Protein AF-A0A2I8A693-F1 (afdb_monomer_lite)

pLDDT: mean 77.49, std 15.32, range [28.81, 93.38]

Foldseek 3Di:
DPVVVVVVVVVVVVVVVLVVVLVVQLVCCVVVNAAEFEDDADALAFGDDPNHTDDAQGWHDYPFGKIFGWHFDDSPVPPGTGTGTHDINCPGDDDPPPPPDHRDDDPDD

Structure (mmCIF, N/CA/C/O backbone):
data_AF-A0A2I8A693-F1
#
_entry.id   AF-A0A2I8A693-F1
#
loop_
_atom_site.group_PDB
_atom_site.id
_atom_site.type_symbol
_atom_site.label_atom_id
_atom_site.label_alt_id
_atom_site.label_comp_id
_atom_site.label_asym_id
_atom_site.label_entity_id
_atom_site.label_seq_id
_atom_site.pdbx_PDB_ins_code
_atom_site.Cartn_x
_atom_site.Cartn_y
_atom_site.Cartn_z
_atom_site.occupancy
_atom_site.B_iso_or_equiv
_atom_site.auth_seq_id
_atom_site.auth_comp_id
_atom_site.auth_asym_id
_atom_site.auth_atom_id
_atom_site.pdbx_PDB_model_num
ATOM 1 N N . MET A 1 1 ? 17.080 35.676 -12.537 1.00 49.84 1 MET A N 1
ATOM 2 C CA . MET A 1 1 ? 17.067 34.201 -12.691 1.00 49.84 1 MET A CA 1
ATOM 3 C C . MET A 1 1 ? 17.183 33.495 -11.327 1.00 49.84 1 MET A C 1
ATOM 5 O O . MET A 1 1 ? 18.085 32.697 -11.132 1.00 49.84 1 MET A O 1
ATOM 9 N N . ILE A 1 2 ? 16.302 33.794 -10.358 1.00 53.16 2 ILE A N 1
ATOM 10 C CA . ILE A 1 2 ? 16.365 33.213 -8.991 1.00 53.16 2 ILE A CA 1
ATOM 11 C C . ILE A 1 2 ? 15.210 32.222 -8.749 1.00 53.16 2 ILE A C 1
ATOM 13 O O . ILE A 1 2 ? 15.386 31.219 -8.063 1.00 53.16 2 ILE A O 1
ATOM 17 N N . ALA A 1 3 ? 14.054 32.433 -9.388 1.00 56.47 3 ALA A N 1
ATOM 18 C CA . ALA A 1 3 ? 12.870 31.583 -9.235 1.00 56.47 3 ALA A CA 1
ATOM 19 C C . ALA A 1 3 ? 13.095 30.118 -9.665 1.00 56.47 3 ALA A C 1
ATOM 21 O O . ALA A 1 3 ? 12.606 29.202 -9.011 1.00 56.47 3 ALA A O 1
ATOM 22 N N . THR A 1 4 ? 13.891 29.881 -10.712 1.00 60.06 4 THR A N 1
ATOM 23 C CA . THR A 1 4 ? 14.128 28.539 -11.268 1.00 60.06 4 THR A CA 1
ATOM 24 C C . THR A 1 4 ? 14.927 27.629 -10.332 1.00 60.06 4 THR A C 1
ATOM 26 O O . THR A 1 4 ? 14.725 26.419 -10.342 1.00 60.06 4 THR A O 1
ATOM 29 N N . ASN A 1 5 ? 15.812 28.193 -9.502 1.00 62.09 5 ASN A N 1
ATOM 30 C CA . ASN A 1 5 ? 16.595 27.412 -8.538 1.00 62.09 5 ASN A CA 1
ATOM 31 C C . ASN A 1 5 ? 15.754 26.985 -7.327 1.00 62.09 5 ASN A C 1
ATOM 33 O O . ASN A 1 5 ? 15.941 25.884 -6.818 1.00 62.09 5 ASN A O 1
ATOM 37 N N . ASN A 1 6 ? 14.801 27.820 -6.900 1.00 64.94 6 ASN A N 1
ATOM 38 C CA . ASN A 1 6 ? 13.888 27.487 -5.804 1.00 64.94 6 ASN A CA 1
ATOM 39 C C . ASN A 1 6 ? 12.852 26.434 -6.226 1.00 64.94 6 ASN A C 1
ATOM 41 O O . ASN A 1 6 ? 12.591 25.510 -5.464 1.00 64.94 6 ASN A O 1
ATOM 45 N N . LEU A 1 7 ? 12.335 26.517 -7.457 1.00 68.69 7 LEU A N 1
ATOM 46 C CA . LEU A 1 7 ? 11.453 25.494 -8.036 1.00 68.69 7 LEU A CA 1
ATOM 47 C C . LEU A 1 7 ? 12.131 24.119 -8.086 1.00 68.69 7 LEU A C 1
ATOM 49 O O . LEU A 1 7 ? 11.622 23.174 -7.492 1.00 68.69 7 LEU A O 1
ATOM 53 N N . LYS A 1 8 ? 13.332 24.032 -8.674 1.00 68.12 8 LYS A N 1
ATOM 54 C CA . LYS A 1 8 ? 14.097 22.774 -8.734 1.00 68.12 8 LYS A CA 1
ATOM 55 C C . LYS A 1 8 ? 14.401 22.193 -7.352 1.00 68.12 8 LYS A C 1
ATOM 57 O O . LYS A 1 8 ? 14.409 20.979 -7.181 1.00 68.12 8 LYS A O 1
ATOM 62 N N . ARG A 1 9 ? 14.655 23.044 -6.354 1.00 66.88 9 ARG A N 1
ATOM 63 C CA . ARG A 1 9 ? 14.911 22.605 -4.976 1.00 66.88 9 ARG A CA 1
ATOM 64 C C . ARG A 1 9 ? 13.649 22.062 -4.304 1.00 66.88 9 ARG A C 1
ATOM 66 O O . ARG A 1 9 ? 13.723 21.035 -3.640 1.00 66.88 9 ARG A O 1
ATOM 73 N N . ASN A 1 10 ? 12.505 22.711 -4.506 1.00 67.38 10 ASN A N 1
ATOM 74 C CA . ASN A 1 10 ? 11.222 22.246 -3.979 1.00 67.38 10 ASN A CA 1
ATOM 75 C C . ASN A 1 10 ? 10.804 20.915 -4.619 1.00 67.38 10 ASN A C 1
ATOM 77 O O . ASN A 1 10 ? 10.375 20.008 -3.913 1.00 67.38 10 ASN A O 1
ATOM 81 N N . GLU A 1 11 ? 11.006 20.763 -5.929 1.00 69.25 11 GLU A N 1
ATOM 82 C CA . GLU A 1 11 ? 10.783 19.501 -6.647 1.00 69.25 11 GLU A CA 1
ATOM 83 C C . GLU A 1 11 ? 11.683 18.376 -6.116 1.00 69.25 11 GLU A C 1
ATOM 85 O O . GLU A 1 11 ? 11.220 17.256 -5.899 1.00 69.25 11 GLU A O 1
ATOM 90 N N . GLN A 1 12 ? 12.960 18.670 -5.845 1.00 70.56 12 GLN A N 1
ATOM 91 C CA . GLN A 1 12 ? 13.892 17.708 -5.249 1.00 70.56 12 GLN A CA 1
ATOM 92 C C . GLN A 1 12 ? 13.473 17.277 -3.840 1.00 70.56 12 GLN A C 1
ATOM 94 O O . GLN A 1 12 ? 13.577 16.093 -3.522 1.00 70.56 12 GLN A O 1
ATOM 99 N N . ILE A 1 13 ? 12.997 18.207 -3.007 1.00 74.00 13 ILE A N 1
ATOM 100 C CA . ILE A 1 13 ? 12.505 17.904 -1.654 1.00 74.00 13 ILE A CA 1
ATOM 101 C C . ILE A 1 13 ? 11.255 17.025 -1.738 1.00 74.00 13 ILE A C 1
ATOM 103 O O . ILE A 1 13 ? 11.240 15.948 -1.148 1.00 74.00 13 ILE A O 1
ATOM 107 N N . ALA A 1 14 ? 10.267 17.414 -2.549 1.00 70.62 14 ALA A N 1
ATOM 108 C CA . ALA A 1 14 ? 9.038 16.643 -2.736 1.00 70.62 14 ALA A CA 1
ATOM 109 C C . ALA A 1 14 ? 9.318 15.227 -3.270 1.00 70.62 14 ALA A C 1
ATOM 111 O O . ALA A 1 14 ? 8.725 14.251 -2.816 1.00 70.62 14 ALA A O 1
ATOM 112 N N . THR A 1 15 ? 10.278 15.091 -4.190 1.00 74.06 15 THR A N 1
ATOM 113 C CA . THR A 1 15 ? 10.693 13.785 -4.727 1.00 74.06 15 THR A CA 1
ATOM 114 C C . THR A 1 15 ? 11.367 12.916 -3.661 1.00 74.06 15 THR A C 1
ATOM 116 O O . THR A 1 15 ? 11.132 11.706 -3.607 1.00 74.06 15 THR A O 1
ATOM 119 N N . GLN A 1 16 ? 12.202 13.506 -2.799 1.00 77.88 16 GLN A N 1
ATOM 120 C CA . GLN A 1 16 ? 12.847 12.784 -1.699 1.00 77.88 16 GLN A CA 1
ATOM 121 C C . GLN A 1 16 ? 11.838 12.327 -0.647 1.00 77.88 16 GLN A C 1
ATOM 123 O O . GLN A 1 16 ? 11.917 11.185 -0.201 1.00 77.88 16 GLN A O 1
ATOM 128 N N . GLU A 1 17 ? 10.898 13.190 -0.266 1.00 79.38 17 GLU A N 1
ATOM 129 C CA . GLU A 1 17 ? 9.835 12.857 0.688 1.00 79.38 17 GLU A CA 1
ATOM 130 C C . GLU A 1 17 ? 8.954 11.729 0.156 1.00 79.38 17 GLU A C 1
ATOM 132 O O . GLU A 1 17 ? 8.786 10.718 0.835 1.00 79.38 17 GLU A O 1
ATOM 137 N N . TYR A 1 18 ? 8.517 11.829 -1.100 1.00 77.56 18 TYR A N 1
ATOM 138 C CA . TYR A 1 18 ? 7.754 10.772 -1.756 1.00 77.56 18 TYR A CA 1
ATOM 139 C C . TYR A 1 18 ? 8.514 9.437 -1.768 1.00 77.56 18 TYR A C 1
ATOM 141 O O . TYR A 1 18 ? 7.972 8.392 -1.418 1.00 77.56 18 TYR A O 1
ATOM 149 N N . SER A 1 19 ? 9.806 9.468 -2.106 1.00 77.56 19 SER A N 1
ATOM 150 C CA . SER A 1 19 ? 10.645 8.263 -2.126 1.00 77.56 19 SER A CA 1
ATOM 151 C C . SER A 1 19 ? 10.806 7.638 -0.735 1.00 77.56 19 SER A C 1
ATOM 153 O O . SER A 1 19 ? 10.847 6.413 -0.617 1.00 77.56 19 SER A O 1
ATOM 155 N N . ARG A 1 20 ? 10.882 8.458 0.324 1.00 83.75 20 ARG A N 1
ATOM 156 C CA . ARG A 1 20 ? 10.945 7.980 1.715 1.00 83.75 20 ARG A CA 1
ATOM 157 C C . ARG A 1 20 ? 9.657 7.284 2.125 1.00 83.75 20 ARG A C 1
ATOM 159 O O . ARG A 1 20 ? 9.728 6.176 2.641 1.00 83.75 20 ARG A O 1
ATOM 166 N N . GLU A 1 21 ? 8.505 7.877 1.836 1.00 84.19 21 GLU A N 1
ATOM 167 C CA . GLU A 1 21 ? 7.212 7.262 2.154 1.00 84.19 21 GLU A CA 1
ATOM 168 C C . GLU A 1 21 ? 7.034 5.914 1.442 1.00 84.19 21 GLU A C 1
ATOM 170 O O . GLU A 1 21 ? 6.580 4.941 2.043 1.00 84.19 21 GLU A O 1
ATOM 175 N N . LEU A 1 22 ? 7.441 5.813 0.171 1.00 83.69 22 LEU A N 1
ATOM 176 C CA . LEU A 1 22 ? 7.403 4.536 -0.548 1.00 83.69 22 LEU A CA 1
ATOM 177 C C . LEU A 1 22 ? 8.336 3.491 0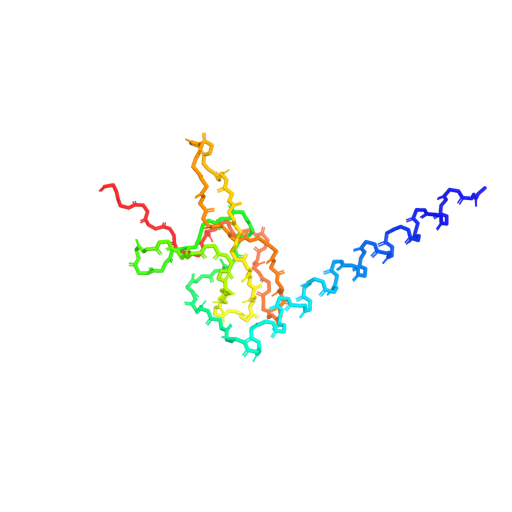.081 1.00 83.69 22 LEU A C 1
ATOM 179 O O . LEU A 1 22 ? 7.965 2.321 0.200 1.00 83.69 22 LEU A O 1
ATOM 183 N N . ALA A 1 23 ? 9.532 3.901 0.509 1.00 84.38 23 ALA A N 1
ATOM 184 C CA . ALA A 1 23 ? 10.463 3.020 1.205 1.00 84.38 23 ALA A CA 1
ATOM 185 C C . ALA A 1 23 ? 9.905 2.553 2.560 1.00 84.38 23 ALA A C 1
ATOM 187 O O . ALA A 1 23 ? 10.085 1.395 2.931 1.00 84.38 23 ALA A O 1
ATOM 188 N N . GLU A 1 24 ? 9.190 3.414 3.283 1.00 87.56 24 GLU A N 1
ATOM 189 C CA . GLU A 1 24 ? 8.526 3.062 4.541 1.00 87.56 24 GLU A CA 1
ATOM 190 C C . GLU A 1 24 ? 7.422 2.022 4.334 1.00 87.56 24 GLU A C 1
ATOM 192 O O . GLU A 1 24 ? 7.385 1.027 5.058 1.00 87.56 24 GLU A O 1
ATOM 197 N N . ILE A 1 25 ? 6.584 2.180 3.307 1.00 85.38 25 ILE A N 1
ATOM 198 C CA . ILE A 1 25 ? 5.550 1.193 2.955 1.00 85.38 25 ILE A CA 1
ATOM 199 C C . ILE A 1 25 ? 6.190 -0.161 2.612 1.00 85.38 25 ILE A C 1
ATOM 201 O O . ILE A 1 25 ? 5.737 -1.210 3.077 1.00 85.38 25 ILE A O 1
ATOM 205 N N . ALA A 1 26 ? 7.280 -0.154 1.840 1.00 84.38 26 ALA A N 1
ATOM 206 C CA . ALA A 1 26 ? 8.033 -1.368 1.540 1.00 84.38 26 ALA A CA 1
ATOM 207 C C . ALA A 1 26 ? 8.636 -2.004 2.809 1.00 84.38 26 ALA A C 1
ATOM 209 O O . ALA A 1 26 ? 8.551 -3.219 2.993 1.00 84.38 26 ALA A O 1
ATOM 210 N N . ASN A 1 27 ? 9.193 -1.199 3.716 1.00 86.06 27 ASN A N 1
ATOM 211 C CA . ASN A 1 27 ? 9.740 -1.668 4.991 1.00 86.06 27 ASN A CA 1
ATOM 212 C C . ASN A 1 27 ? 8.665 -2.282 5.892 1.00 86.06 27 ASN A C 1
ATOM 214 O O . ASN A 1 27 ? 8.916 -3.316 6.512 1.00 86.06 27 ASN A O 1
ATOM 218 N N . GLN A 1 28 ? 7.462 -1.706 5.932 1.00 84.81 28 GLN A N 1
ATOM 219 C CA . GLN A 1 28 ? 6.346 -2.256 6.704 1.00 84.81 28 GLN A CA 1
ATOM 220 C C . GLN A 1 28 ? 5.987 -3.671 6.248 1.00 84.81 28 GLN A C 1
ATOM 222 O O . GLN A 1 28 ? 5.739 -4.529 7.093 1.00 84.81 28 GLN A O 1
ATOM 227 N N . ARG A 1 29 ? 6.055 -3.960 4.942 1.00 84.50 29 ARG A N 1
ATOM 228 C CA . ARG A 1 29 ? 5.899 -5.331 4.437 1.00 84.50 29 ARG A CA 1
ATOM 229 C C . ARG A 1 29 ? 6.986 -6.276 4.943 1.00 84.50 29 ARG A C 1
ATOM 231 O O . ARG A 1 29 ? 6.673 -7.418 5.267 1.00 84.50 29 ARG A O 1
ATOM 238 N N . TYR A 1 30 ? 8.243 -5.842 4.996 1.00 82.06 30 TYR A N 1
ATOM 239 C CA . TYR A 1 30 ? 9.331 -6.691 5.495 1.00 82.06 30 TYR A CA 1
ATOM 240 C C . TYR A 1 30 ? 9.244 -6.935 7.005 1.00 82.06 30 TYR A C 1
ATOM 242 O O . TYR A 1 30 ? 9.586 -8.023 7.460 1.00 82.06 30 TYR A O 1
ATOM 250 N N . GLN A 1 31 ? 8.779 -5.948 7.774 1.00 86.00 31 GLN A N 1
ATOM 251 C CA . GLN A 1 31 ? 8.686 -6.038 9.233 1.00 86.00 31 GLN A CA 1
ATOM 252 C C . GLN A 1 31 ? 7.429 -6.774 9.709 1.00 86.00 31 GLN A C 1
ATOM 254 O O . GLN A 1 31 ? 7.519 -7.648 10.565 1.00 86.00 31 GLN A O 1
ATOM 259 N N . ASN A 1 32 ? 6.267 -6.433 9.149 1.00 83.56 32 ASN A N 1
ATOM 260 C CA . ASN A 1 32 ? 4.961 -6.888 9.638 1.00 83.56 32 ASN A CA 1
ATOM 261 C C . ASN A 1 32 ? 4.296 -7.912 8.708 1.00 83.56 32 ASN A C 1
ATOM 263 O O . ASN A 1 32 ? 3.217 -8.421 9.010 1.00 83.56 32 ASN A O 1
ATOM 267 N N . GLY A 1 33 ? 4.920 -8.213 7.568 1.00 86.25 33 GLY A N 1
ATOM 268 C CA . GLY A 1 33 ? 4.280 -8.952 6.491 1.00 86.25 33 GLY A CA 1
ATOM 269 C C . GLY A 1 33 ? 3.256 -8.099 5.741 1.00 86.25 33 GLY A C 1
ATOM 270 O O . GLY A 1 33 ? 3.108 -6.896 5.951 1.00 86.25 33 GLY A O 1
ATOM 271 N N . CYS A 1 34 ? 2.544 -8.736 4.819 1.00 89.75 34 CYS A N 1
ATOM 272 C CA . CYS A 1 34 ? 1.481 -8.099 4.056 1.00 89.75 34 CYS A CA 1
ATOM 273 C C . CYS A 1 34 ? 0.355 -9.095 3.786 1.00 89.75 34 CYS A C 1
ATOM 275 O O . CYS A 1 34 ? 0.583 -10.297 3.617 1.00 89.75 34 CYS A O 1
ATOM 277 N N . ILE A 1 35 ? -0.874 -8.592 3.729 1.00 90.44 35 ILE A N 1
ATOM 278 C CA . ILE A 1 35 ? -2.032 -9.371 3.311 1.00 90.44 35 ILE A CA 1
ATOM 279 C C . ILE A 1 35 ? -1.972 -9.498 1.793 1.00 90.44 35 ILE A C 1
ATOM 281 O O . ILE A 1 35 ? -2.124 -8.517 1.067 1.00 90.44 35 ILE A O 1
ATOM 285 N N . ARG A 1 36 ? -1.757 -10.725 1.317 1.00 88.94 36 ARG A N 1
ATOM 286 C CA . ARG A 1 36 ? -1.742 -11.019 -0.115 1.00 88.94 36 ARG A CA 1
ATOM 287 C C . ARG A 1 36 ? -3.147 -10.916 -0.704 1.00 88.94 36 ARG A C 1
ATOM 289 O O . ARG A 1 36 ? -4.078 -11.507 -0.137 1.00 88.94 36 ARG A O 1
ATOM 296 N N . VAL A 1 37 ? -3.262 -10.194 -1.814 1.00 87.69 37 VAL A N 1
ATOM 297 C CA . VAL A 1 37 ? -4.504 -9.978 -2.568 1.00 87.69 37 VAL A CA 1
ATOM 298 C C . VAL A 1 37 ? -4.308 -10.306 -4.044 1.00 87.69 37 VAL A C 1
ATOM 300 O O . VAL A 1 37 ? -3.185 -10.314 -4.551 1.00 87.69 37 VAL A O 1
ATOM 303 N N . GLU A 1 38 ? -5.404 -10.640 -4.715 1.00 83.56 38 GLU A N 1
ATOM 304 C CA . GLU A 1 38 ? -5.400 -10.999 -6.131 1.00 83.56 38 GLU A CA 1
ATOM 305 C C . GLU A 1 38 ? -5.539 -9.758 -7.016 1.00 83.56 38 GLU A C 1
ATOM 307 O O . GLU A 1 38 ? -6.256 -8.826 -6.670 1.00 83.56 38 GLU A O 1
ATOM 312 N N . GLY A 1 39 ? -4.887 -9.755 -8.181 1.00 80.75 39 GLY A N 1
ATOM 313 C CA . GLY A 1 39 ? -4.877 -8.604 -9.092 1.00 80.75 39 GLY A CA 1
ATOM 314 C C . GLY A 1 39 ? -3.889 -7.507 -8.682 1.00 80.75 39 GLY A C 1
ATOM 315 O O . GLY A 1 39 ? -3.073 -7.704 -7.787 1.00 80.75 39 GLY A O 1
ATOM 316 N N . TYR A 1 40 ? -3.925 -6.371 -9.382 1.00 83.31 40 TYR A N 1
ATOM 317 C CA . TYR A 1 40 ? -3.039 -5.230 -9.135 1.00 83.31 40 TYR A CA 1
ATOM 318 C C . TYR A 1 40 ? -3.604 -4.295 -8.065 1.00 83.31 40 TYR A C 1
ATOM 320 O O . TYR A 1 40 ? -4.803 -4.014 -8.038 1.00 83.31 40 TYR A O 1
ATOM 328 N N . LEU A 1 41 ? -2.726 -3.747 -7.222 1.00 86.69 41 LEU A N 1
ATOM 329 C CA . LEU A 1 41 ? -3.111 -2.650 -6.336 1.00 86.69 41 LEU A CA 1
ATOM 330 C C . LEU A 1 41 ? -3.397 -1.381 -7.150 1.00 86.69 41 LEU A C 1
ATOM 332 O O . LEU A 1 41 ? -2.624 -1.014 -8.035 1.00 86.69 41 LEU A O 1
ATOM 336 N N . GLN A 1 42 ? -4.478 -0.683 -6.806 1.00 84.94 42 GLN A N 1
ATOM 337 C CA . GLN A 1 42 ? -4.873 0.574 -7.439 1.00 84.94 42 GLN A CA 1
ATOM 338 C C . GLN A 1 42 ? -5.205 1.626 -6.391 1.00 84.94 42 GLN A C 1
ATOM 340 O O . GLN A 1 42 ? -6.099 1.423 -5.573 1.00 84.94 42 GLN A O 1
ATOM 345 N N . SER A 1 43 ? -4.504 2.758 -6.447 1.00 86.06 43 SER A N 1
ATOM 346 C CA . SER A 1 43 ? -4.722 3.883 -5.536 1.00 86.06 43 SER A CA 1
ATOM 347 C C . SER A 1 43 ? -6.168 4.382 -5.617 1.00 86.06 43 SER A C 1
ATOM 349 O O . SER A 1 43 ? -6.737 4.498 -6.702 1.00 86.06 43 SER A O 1
ATOM 351 N N . GLY A 1 44 ? -6.766 4.658 -4.460 1.00 86.00 44 GLY A N 1
ATOM 352 C CA . GLY A 1 44 ? -8.145 5.115 -4.314 1.00 86.00 44 GLY A CA 1
ATOM 353 C C .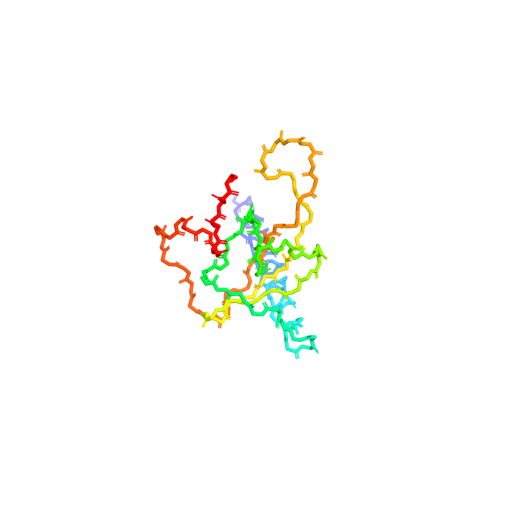 GLY A 1 44 ? -9.209 4.026 -4.465 1.00 86.00 44 GLY A C 1
ATOM 354 O O . GLY A 1 44 ? -10.393 4.337 -4.382 1.00 86.00 44 GLY A O 1
ATOM 355 N N . LYS A 1 45 ? -8.832 2.757 -4.678 1.00 86.44 45 LYS A N 1
ATOM 356 C CA . LYS A 1 45 ? -9.793 1.650 -4.802 1.00 86.44 45 LYS A CA 1
ATOM 357 C C . LYS A 1 45 ? -9.876 0.809 -3.530 1.00 86.44 45 LYS A C 1
ATOM 359 O O . LYS A 1 45 ? -8.851 0.594 -2.877 1.00 86.44 45 LYS A O 1
ATOM 364 N N . PRO A 1 46 ? -11.069 0.306 -3.167 1.00 87.25 46 PRO A N 1
ATOM 365 C CA . PRO A 1 46 ? -11.206 -0.628 -2.061 1.00 87.25 46 PRO A CA 1
ATOM 366 C C . PRO A 1 46 ? -10.510 -1.951 -2.382 1.00 87.25 46 PRO A C 1
ATOM 368 O O . PRO A 1 46 ? -10.437 -2.370 -3.537 1.00 87.25 46 PRO A O 1
ATOM 371 N N . VAL A 1 47 ? -10.031 -2.623 -1.338 1.00 85.00 47 VAL A N 1
ATOM 372 C CA . VAL A 1 47 ? -9.466 -3.971 -1.447 1.00 85.00 47 VAL A CA 1
ATOM 373 C C . VAL A 1 47 ? -10.377 -4.947 -0.728 1.00 85.00 47 VAL A C 1
ATOM 375 O O . VAL A 1 47 ? -10.630 -4.815 0.474 1.00 85.00 47 VAL A O 1
ATOM 378 N N . ILE A 1 48 ? -10.858 -5.934 -1.476 1.00 81.75 48 ILE A N 1
ATOM 379 C CA . ILE A 1 48 ? -11.765 -6.964 -0.987 1.00 81.75 48 ILE A CA 1
ATOM 380 C C . ILE A 1 48 ? -11.031 -8.300 -1.039 1.00 81.75 48 ILE A C 1
ATOM 382 O O . ILE A 1 48 ? -10.452 -8.673 -2.055 1.00 81.75 48 ILE A O 1
ATOM 386 N N . LYS A 1 49 ? -11.062 -9.031 0.071 1.00 82.25 49 LYS A N 1
ATOM 387 C CA . LYS A 1 49 ? -10.515 -10.378 0.184 1.00 82.25 49 LYS A CA 1
ATOM 388 C C . LYS A 1 49 ? -11.595 -11.304 0.720 1.00 82.25 49 LYS A C 1
ATOM 390 O O . LYS A 1 49 ? -12.210 -11.005 1.739 1.00 82.25 49 LYS A O 1
ATOM 395 N N . ASP A 1 50 ? -11.850 -12.404 0.017 1.00 83.56 50 ASP A N 1
ATOM 396 C CA . ASP A 1 50 ? -12.867 -13.396 0.395 1.00 83.56 50 ASP A CA 1
ATOM 397 C C . ASP A 1 50 ? -14.265 -12.773 0.615 1.00 83.56 50 ASP A C 1
ATOM 399 O O . ASP A 1 50 ? -14.991 -13.118 1.547 1.00 83.56 50 ASP A O 1
ATOM 403 N N . GLY A 1 51 ? -14.623 -11.786 -0.217 1.00 81.19 51 GLY A N 1
ATOM 404 C CA . GLY A 1 51 ? -15.889 -11.047 -0.122 1.00 81.19 51 GLY A CA 1
ATOM 405 C C . GLY A 1 51 ? -15.971 -10.050 1.040 1.00 81.19 51 GLY A C 1
ATOM 406 O O . GLY A 1 51 ? -17.029 -9.467 1.264 1.00 81.19 51 GLY A O 1
ATOM 407 N N . LYS A 1 52 ? -14.878 -9.835 1.781 1.00 83.06 52 LYS A N 1
ATOM 408 C CA . LYS A 1 52 ? -14.808 -8.890 2.899 1.00 83.06 52 LYS A CA 1
ATOM 409 C C . LYS A 1 52 ? -13.818 -7.778 2.611 1.00 83.06 52 LYS A C 1
ATOM 411 O O . LYS A 1 52 ? -12.706 -8.017 2.145 1.00 83.06 52 LYS A O 1
ATOM 416 N N . GLN A 1 53 ? -14.211 -6.556 2.937 1.00 83.88 53 GLN A N 1
ATOM 417 C CA . GLN A 1 53 ? -13.291 -5.435 2.903 1.00 83.88 53 GLN A CA 1
ATOM 418 C C . GLN A 1 53 ? -12.273 -5.566 4.034 1.00 83.88 53 GLN A C 1
ATOM 420 O O . GLN A 1 53 ? -12.606 -5.945 5.161 1.00 83.88 53 GLN A O 1
ATOM 425 N N . LEU A 1 54 ? -11.019 -5.280 3.713 1.00 88.50 54 LEU A N 1
ATOM 426 C CA . LEU A 1 54 ? -9.946 -5.275 4.697 1.00 88.50 54 LEU A CA 1
ATOM 427 C C . LEU A 1 54 ? -10.025 -4.016 5.579 1.00 88.50 54 LEU A C 1
ATOM 429 O O . LEU A 1 54 ? -10.551 -2.995 5.140 1.00 88.50 54 LEU A O 1
ATOM 433 N N . PRO A 1 55 ? -9.520 -4.059 6.823 1.00 89.38 55 PRO A N 1
ATOM 434 C CA . PRO A 1 55 ? -9.542 -2.895 7.700 1.00 89.38 55 PRO A CA 1
ATOM 435 C C . PRO A 1 55 ? -8.579 -1.802 7.216 1.00 89.38 55 PRO A C 1
ATOM 437 O O . PRO A 1 55 ? -7.557 -2.078 6.585 1.00 89.38 55 PRO A O 1
ATOM 440 N N . ALA A 1 56 ? -8.872 -0.551 7.576 1.00 89.62 56 ALA A N 1
ATOM 441 C CA . ALA A 1 56 ? -7.937 0.556 7.394 1.00 89.62 56 ALA A CA 1
ATOM 442 C C . ALA A 1 56 ? -6.607 0.295 8.131 1.00 89.62 56 ALA A C 1
ATOM 444 O O . ALA A 1 56 ? -6.555 -0.443 9.115 1.00 89.62 56 ALA A O 1
ATOM 445 N N . ASN A 1 57 ? -5.535 0.920 7.650 1.00 90.19 57 ASN A N 1
ATOM 446 C CA . ASN A 1 57 ? -4.137 0.748 8.060 1.00 90.19 57 ASN A CA 1
ATOM 447 C C . ASN A 1 57 ? -3.540 -0.643 7.791 1.00 90.19 57 ASN A C 1
ATOM 449 O O . ASN A 1 57 ? -2.381 -0.884 8.127 1.00 90.19 57 ASN A O 1
ATOM 453 N N . ALA A 1 58 ? -4.287 -1.563 7.176 1.00 90.31 58 ALA A N 1
ATOM 454 C CA . ALA A 1 58 ? -3.730 -2.843 6.767 1.00 90.31 58 ALA A CA 1
ATOM 455 C C . ALA A 1 58 ? -2.681 -2.667 5.660 1.00 90.31 58 ALA A C 1
ATOM 457 O O . ALA A 1 58 ? -2.859 -1.876 4.730 1.00 90.31 58 ALA A O 1
ATOM 458 N N . ILE A 1 59 ? -1.615 -3.465 5.744 1.00 90.94 59 ILE A N 1
ATOM 459 C CA . ILE A 1 59 ? -0.597 -3.580 4.698 1.00 90.94 59 ILE A CA 1
ATOM 460 C C . ILE A 1 59 ? -1.039 -4.664 3.725 1.00 90.94 59 ILE A C 1
ATOM 462 O O . ILE A 1 59 ? -1.210 -5.820 4.117 1.00 90.94 59 ILE A O 1
ATOM 466 N N . VAL A 1 60 ? -1.208 -4.307 2.457 1.00 91.19 60 VAL A N 1
ATOM 467 C CA . VAL A 1 60 ? -1.610 -5.226 1.388 1.00 91.19 60 VAL A CA 1
ATOM 468 C C . VAL A 1 60 ? -0.499 -5.363 0.361 1.00 91.19 60 VAL A C 1
ATOM 470 O O . VAL A 1 60 ? 0.262 -4.426 0.121 1.00 91.19 60 VAL A O 1
ATOM 473 N N . CYS A 1 61 ? -0.393 -6.535 -0.251 1.00 89.69 61 CYS A N 1
ATOM 474 C CA . CYS A 1 61 ? 0.541 -6.774 -1.340 1.00 89.69 61 CYS A CA 1
ATOM 475 C C . CYS A 1 61 ? -0.114 -7.580 -2.452 1.00 89.69 61 CYS A C 1
ATOM 477 O O . CYS A 1 61 ? -0.852 -8.532 -2.189 1.00 89.69 61 CYS A O 1
ATOM 479 N N . ASP A 1 62 ? 0.177 -7.203 -3.692 1.00 87.56 62 ASP A N 1
ATOM 480 C CA . ASP A 1 62 ? -0.251 -7.975 -4.851 1.00 87.56 62 ASP A CA 1
ATOM 481 C C . ASP A 1 62 ? 0.730 -9.111 -5.174 1.00 87.56 62 ASP A C 1
ATOM 483 O O . ASP A 1 62 ? 1.813 -9.262 -4.593 1.00 87.56 62 ASP A O 1
ATOM 487 N N . ASN A 1 63 ? 0.342 -9.935 -6.143 1.00 85.19 63 ASN A N 1
ATOM 488 C CA . ASN A 1 63 ? 1.179 -11.014 -6.657 1.00 85.19 63 ASN A CA 1
ATOM 489 C C . ASN A 1 63 ? 2.347 -10.525 -7.528 1.00 85.19 63 ASN A C 1
ATOM 491 O O . ASN A 1 63 ? 3.213 -11.325 -7.877 1.00 85.19 63 ASN A O 1
ATOM 495 N N . PHE A 1 64 ? 2.402 -9.229 -7.832 1.00 84.12 64 PHE A N 1
ATOM 496 C CA . PHE A 1 64 ? 3.420 -8.602 -8.673 1.00 84.12 64 PHE A CA 1
ATOM 497 C C . PHE A 1 64 ? 4.531 -7.944 -7.860 1.00 84.12 64 PHE A C 1
ATOM 499 O O . PHE A 1 64 ? 5.482 -7.415 -8.430 1.00 84.12 64 PHE A O 1
ATOM 506 N N . GLY A 1 65 ? 4.449 -8.024 -6.531 1.00 81.81 65 GLY A N 1
ATOM 507 C CA . GLY A 1 65 ? 5.470 -7.531 -5.626 1.00 81.81 65 GLY A CA 1
ATOM 508 C C . GLY A 1 65 ? 5.279 -6.078 -5.217 1.00 81.81 65 GLY A C 1
ATOM 509 O O . GLY A 1 65 ? 6.198 -5.543 -4.602 1.00 81.81 65 GLY A O 1
ATOM 510 N N . ASN A 1 66 ? 4.129 -5.463 -5.484 1.00 87.38 66 ASN A N 1
ATOM 511 C CA . ASN A 1 66 ? 3.799 -4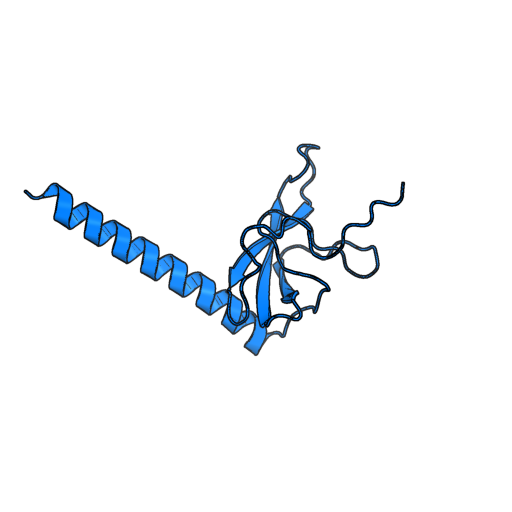.124 -5.004 1.00 87.38 66 ASN A CA 1
ATOM 512 C C . ASN A 1 66 ? 3.169 -4.183 -3.615 1.00 87.38 66 ASN A C 1
ATOM 514 O O . ASN A 1 66 ? 2.577 -5.189 -3.219 1.00 87.38 66 ASN A O 1
ATOM 518 N N . THR A 1 67 ? 3.312 -3.091 -2.870 1.00 90.31 67 THR A N 1
ATOM 519 C CA . THR A 1 67 ? 2.829 -2.981 -1.491 1.00 90.31 67 THR A CA 1
ATOM 520 C C . THR A 1 67 ? 2.042 -1.692 -1.332 1.00 90.31 67 THR A C 1
ATOM 522 O O . THR A 1 67 ? 2.482 -0.649 -1.803 1.00 90.31 67 THR A O 1
ATOM 525 N N . GLY A 1 68 ? 0.899 -1.742 -0.660 1.00 91.19 68 GLY A N 1
ATOM 526 C CA . GLY A 1 68 ? 0.087 -0.569 -0.356 1.00 91.19 68 GLY A CA 1
ATOM 527 C C . GLY A 1 68 ? -0.387 -0.577 1.089 1.00 91.19 68 GLY A C 1
ATOM 528 O O . GLY A 1 68 ? -0.425 -1.622 1.741 1.00 91.19 68 GLY A O 1
ATOM 529 N N . VAL A 1 69 ? -0.767 0.600 1.573 1.00 92.50 69 VAL A N 1
ATOM 530 C CA . VAL A 1 69 ? -1.416 0.776 2.878 1.00 92.50 69 VAL A CA 1
ATOM 531 C C . VAL A 1 69 ? -2.858 1.172 2.637 1.00 92.50 69 VAL A C 1
ATOM 533 O O . VAL A 1 69 ? -3.122 2.051 1.814 1.00 92.50 69 VAL A O 1
ATOM 536 N N . LEU A 1 70 ? -3.791 0.536 3.343 1.00 91.56 70 LEU A N 1
ATOM 537 C CA . LEU A 1 70 ? -5.190 0.929 3.268 1.00 91.56 70 LEU A CA 1
ATOM 538 C C . LEU A 1 70 ? -5.447 2.174 4.116 1.00 91.56 70 LEU A C 1
ATOM 540 O O . LEU A 1 70 ? -5.083 2.214 5.286 1.00 91.56 70 LEU A O 1
ATOM 544 N N . ILE A 1 71 ? -6.104 3.173 3.546 1.00 93.38 71 ILE A N 1
ATOM 545 C CA . ILE A 1 71 ? -6.501 4.408 4.221 1.00 93.38 71 ILE A CA 1
ATOM 546 C C . ILE A 1 71 ? -8.026 4.545 4.190 1.00 93.38 71 ILE A C 1
ATOM 548 O O . ILE A 1 71 ? -8.660 4.051 3.257 1.00 93.38 71 ILE A O 1
ATOM 552 N N . PRO A 1 72 ? -8.639 5.183 5.198 1.00 92.62 72 PRO A N 1
ATOM 553 C CA . PRO A 1 72 ? -10.060 5.493 5.151 1.00 92.62 72 PRO A CA 1
ATOM 554 C C . PRO A 1 72 ? -10.326 6.591 4.110 1.00 92.62 72 PRO A C 1
ATOM 556 O O . PRO A 1 72 ? -9.728 7.664 4.181 1.00 92.62 72 PRO A O 1
ATOM 559 N N . ALA A 1 73 ? -11.232 6.336 3.168 1.00 88.88 73 ALA A N 1
ATOM 560 C CA . ALA A 1 73 ? -11.706 7.312 2.193 1.00 88.88 73 ALA A CA 1
ATOM 561 C C . ALA A 1 73 ? -13.161 7.035 1.799 1.00 88.88 73 ALA A C 1
ATOM 563 O O . ALA A 1 73 ? -13.598 5.886 1.782 1.00 88.88 73 ALA A O 1
ATOM 564 N N . ASP A 1 74 ? -13.892 8.090 1.463 1.00 87.25 74 ASP A N 1
ATOM 565 C CA . ASP A 1 74 ? -15.213 8.001 0.840 1.00 87.25 74 ASP A CA 1
ATOM 566 C C . ASP A 1 74 ? -15.016 7.904 -0.682 1.00 87.25 74 ASP A C 1
ATOM 568 O O . ASP A 1 74 ? -14.732 8.906 -1.336 1.00 87.25 74 ASP A O 1
ATOM 572 N N . PHE A 1 75 ? -15.003 6.680 -1.224 1.00 85.44 75 PHE A N 1
ATOM 573 C CA . PHE A 1 75 ? -14.629 6.435 -2.628 1.00 85.44 75 PHE A CA 1
ATOM 574 C C . PHE A 1 75 ? -15.824 6.430 -3.587 1.00 85.44 75 PHE A C 1
ATOM 576 O O . PHE A 1 75 ? -15.627 6.532 -4.799 1.00 85.44 75 PHE A O 1
ATOM 583 N N . ASP A 1 76 ? -17.031 6.251 -3.056 1.00 85.44 76 ASP A N 1
ATOM 584 C CA . ASP A 1 76 ? -18.302 6.175 -3.773 1.00 85.44 76 ASP A CA 1
ATOM 585 C C . ASP A 1 76 ? -19.246 7.344 -3.451 1.00 85.44 76 ASP A C 1
ATOM 587 O O . ASP A 1 76 ? -20.370 7.370 -3.951 1.00 85.44 76 ASP A O 1
ATOM 591 N N . GLU A 1 77 ? -18.762 8.337 -2.697 1.00 86.94 77 GLU A N 1
ATOM 592 C CA . GLU A 1 77 ? -19.468 9.576 -2.342 1.00 86.94 77 GLU A CA 1
ATOM 593 C C . GLU A 1 77 ? -20.789 9.317 -1.594 1.00 86.94 77 GLU A C 1
ATOM 595 O O . GLU A 1 77 ? -21.736 10.107 -1.660 1.00 86.94 77 GLU A O 1
ATOM 600 N N . ASP A 1 78 ? -20.861 8.200 -0.862 1.00 87.75 78 ASP A N 1
ATOM 601 C CA . ASP A 1 78 ? -22.031 7.798 -0.077 1.00 87.75 78 ASP A CA 1
ATOM 602 C C . ASP A 1 78 ? -21.978 8.319 1.376 1.00 87.75 78 ASP A C 1
ATOM 604 O O . ASP A 1 78 ? -22.915 8.120 2.160 1.00 87.75 78 ASP A O 1
ATOM 608 N N . GLY A 1 79 ? -20.893 9.018 1.734 1.00 87.38 79 GLY A N 1
ATOM 609 C CA . GLY A 1 79 ? -20.639 9.563 3.063 1.00 87.38 79 GLY A CA 1
ATOM 610 C C . GLY A 1 79 ? -20.036 8.558 4.047 1.00 87.38 79 GLY A C 1
ATOM 611 O O . GLY A 1 79 ? -19.880 8.889 5.230 1.00 87.38 79 GLY A O 1
ATOM 612 N N . ARG A 1 80 ? -19.705 7.333 3.618 1.00 87.19 80 ARG A N 1
ATOM 613 C CA . ARG A 1 80 ? -19.086 6.299 4.456 1.00 87.19 80 ARG A CA 1
ATOM 614 C C . ARG A 1 80 ? -17.610 6.144 4.127 1.00 87.19 80 ARG A C 1
ATOM 616 O O . ARG A 1 80 ? -17.182 6.037 2.985 1.00 87.19 80 ARG A O 1
ATOM 623 N N . LEU A 1 81 ? -16.807 6.062 5.185 1.00 88.00 81 LEU A N 1
ATOM 624 C CA . LEU A 1 81 ? -15.382 5.800 5.044 1.00 88.00 81 LEU A CA 1
ATOM 625 C C . LEU A 1 81 ? -15.138 4.309 4.830 1.00 88.00 81 LEU A C 1
ATOM 627 O O . LEU A 1 81 ? -15.397 3.476 5.698 1.00 88.00 81 LEU A O 1
ATOM 631 N N . ASN A 1 82 ? -14.567 4.016 3.675 1.00 88.31 82 ASN A N 1
ATOM 632 C CA . ASN A 1 82 ? -14.169 2.706 3.211 1.00 88.31 82 ASN A CA 1
ATOM 633 C C . ASN A 1 82 ? -12.640 2.601 3.244 1.00 88.31 82 ASN A C 1
ATOM 635 O O . ASN A 1 82 ? -11.924 3.571 3.000 1.00 88.31 82 ASN A O 1
ATOM 639 N N . ALA A 1 83 ? -12.110 1.418 3.544 1.00 90.06 83 ALA A N 1
ATOM 640 C CA . ALA A 1 83 ? -10.675 1.182 3.448 1.00 90.06 83 ALA A CA 1
ATOM 641 C C . ALA A 1 83 ? -10.288 1.007 1.973 1.00 90.06 83 ALA A C 1
ATOM 643 O O . ALA A 1 83 ? -10.707 0.037 1.329 1.00 90.06 83 ALA A O 1
ATOM 644 N N . VAL A 1 84 ? -9.496 1.940 1.452 1.00 90.44 84 VAL A N 1
ATOM 645 C CA . VAL A 1 84 ? -9.005 1.952 0.068 1.00 90.44 84 VAL A CA 1
ATOM 646 C C . VAL A 1 84 ? -7.489 1.976 0.025 1.00 90.44 84 VAL A C 1
ATOM 648 O O . VAL A 1 84 ? -6.851 2.413 0.977 1.00 90.44 84 VAL A O 1
ATOM 651 N N . VAL A 1 85 ? -6.882 1.529 -1.071 1.00 90.31 85 VAL A N 1
ATOM 652 C CA . VAL A 1 85 ? -5.431 1.644 -1.252 1.00 90.31 85 VAL A CA 1
ATOM 653 C C . VAL A 1 85 ? -5.043 3.120 -1.281 1.00 90.31 85 VAL A C 1
ATOM 655 O O . VAL A 1 85 ? -5.532 3.877 -2.113 1.00 90.31 85 VAL A O 1
ATOM 658 N N . GLY A 1 86 ? -4.154 3.529 -0.382 1.00 88.50 86 GLY A N 1
ATOM 659 C CA . GLY A 1 86 ? -3.509 4.835 -0.431 1.00 88.50 86 GLY A CA 1
ATOM 660 C C . GLY A 1 86 ? -2.333 4.833 -1.408 1.00 88.50 86 GLY A C 1
ATOM 661 O O . GLY A 1 86 ? -2.461 4.495 -2.584 1.00 88.50 86 GLY A O 1
ATOM 662 N N . LYS A 1 87 ? -1.146 5.194 -0.911 1.00 88.06 87 LYS A N 1
ATOM 663 C CA . LYS A 1 87 ? 0.094 5.146 -1.699 1.00 88.06 87 LYS A CA 1
ATOM 664 C C . LYS A 1 87 ? 0.525 3.697 -1.949 1.00 88.06 87 LYS A C 1
ATOM 666 O O . LYS A 1 87 ? 0.364 2.831 -1.087 1.00 88.06 87 LYS A O 1
ATOM 671 N N . ILE A 1 88 ? 1.104 3.461 -3.125 1.00 86.44 88 ILE A N 1
ATOM 672 C CA . ILE A 1 88 ? 1.624 2.156 -3.543 1.00 86.44 88 ILE A CA 1
ATOM 673 C C . ILE A 1 88 ? 3.136 2.264 -3.709 1.00 86.44 88 ILE A C 1
ATOM 675 O O . ILE A 1 88 ? 3.628 3.045 -4.522 1.00 86.44 88 ILE A O 1
ATOM 679 N N . ALA A 1 89 ? 3.869 1.441 -2.968 1.00 87.69 89 ALA A N 1
ATOM 680 C CA . ALA A 1 89 ? 5.276 1.178 -3.200 1.00 87.69 89 ALA A CA 1
ATOM 681 C C . ALA A 1 89 ? 5.419 0.103 -4.283 1.00 87.69 89 ALA A C 1
ATOM 683 O O . ALA A 1 89 ? 5.199 -1.090 -4.043 1.00 87.69 89 ALA A O 1
ATOM 684 N N . TYR A 1 90 ? 5.797 0.538 -5.485 1.00 78.19 90 TYR A N 1
ATOM 685 C CA . TYR A 1 90 ? 6.110 -0.348 -6.603 1.00 78.19 90 TYR A CA 1
ATOM 686 C C . TYR A 1 90 ? 7.504 -0.949 -6.424 1.00 78.19 90 TYR A C 1
ATOM 688 O O . TYR A 1 90 ? 8.493 -0.460 -6.961 1.00 78.19 90 TYR A O 1
ATOM 696 N N . THR A 1 91 ? 7.587 -2.001 -5.614 1.00 69.62 91 THR A N 1
ATOM 697 C CA . THR A 1 91 ? 8.816 -2.787 -5.432 1.00 69.62 91 THR A CA 1
ATOM 698 C C . THR A 1 91 ? 8.938 -3.947 -6.426 1.00 69.62 91 THR A C 1
ATOM 700 O O . THR A 1 91 ? 9.941 -4.654 -6.410 1.00 69.62 91 THR A O 1
ATOM 703 N N . GLY A 1 92 ? 7.930 -4.149 -7.282 1.00 70.50 92 GLY A N 1
ATOM 704 C CA . GLY A 1 92 ? 7.897 -5.189 -8.308 1.00 70.50 92 GLY A CA 1
ATOM 705 C C . GLY A 1 92 ? 7.419 -4.659 -9.662 1.00 70.50 92 GLY A C 1
ATOM 706 O O . GLY A 1 92 ? 7.913 -3.636 -10.135 1.00 70.50 92 GLY A O 1
ATOM 707 N N . SER A 1 93 ? 6.494 -5.357 -10.323 1.00 72.44 93 SER A N 1
ATOM 708 C CA . SER A 1 93 ? 5.981 -4.931 -11.633 1.00 72.44 93 S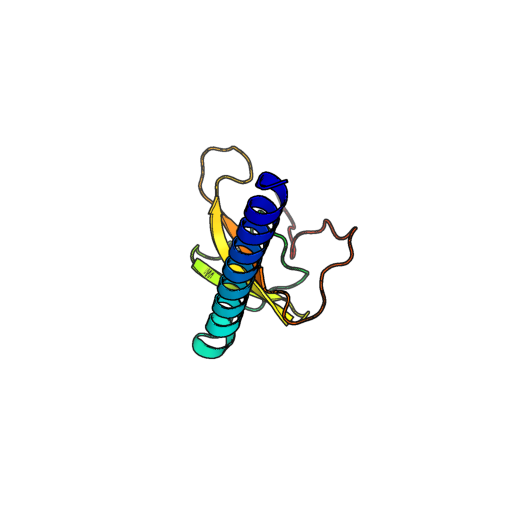ER A CA 1
ATOM 709 C C . SER A 1 93 ? 4.845 -3.923 -11.482 1.00 72.44 93 SER A C 1
ATOM 711 O O . SER A 1 93 ? 3.792 -4.245 -10.930 1.00 72.44 93 SER A O 1
ATOM 713 N N . ALA A 1 94 ? 5.040 -2.717 -12.015 1.00 65.19 94 ALA A N 1
ATOM 714 C CA . ALA A 1 94 ? 3.973 -1.729 -12.111 1.00 65.19 94 ALA A CA 1
ATOM 715 C C . ALA A 1 94 ? 2.814 -2.259 -12.984 1.00 65.19 94 ALA A C 1
ATOM 717 O O . ALA A 1 94 ? 3.068 -2.980 -13.957 1.00 65.19 94 ALA A O 1
ATOM 718 N N . PRO A 1 95 ? 1.554 -1.914 -12.663 1.00 64.38 95 PRO A N 1
ATOM 719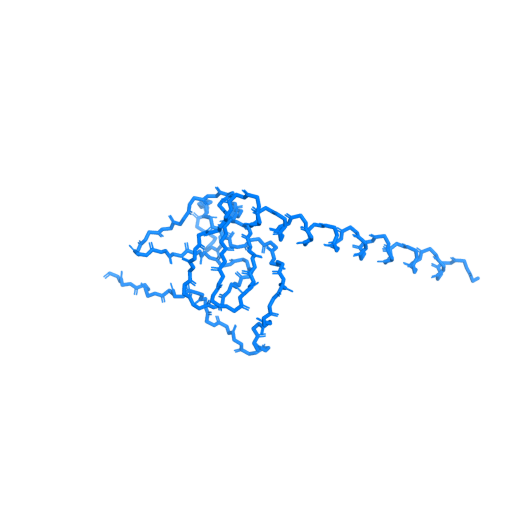 C CA . PRO A 1 95 ? 0.427 -2.222 -13.528 1.00 64.38 95 PRO A CA 1
ATOM 720 C C . PRO A 1 95 ? 0.630 -1.566 -14.903 1.00 64.38 95 PRO A C 1
ATOM 722 O O . PRO A 1 95 ? 1.175 -0.459 -14.984 1.00 64.38 95 PRO A O 1
ATOM 725 N N . PRO A 1 96 ? 0.207 -2.220 -15.999 1.00 68.12 96 PRO A N 1
ATOM 726 C CA . PRO A 1 96 ? 0.224 -1.583 -17.307 1.00 68.12 96 PRO A CA 1
ATOM 727 C C . PRO A 1 96 ? -0.686 -0.345 -17.306 1.00 68.12 96 PRO A C 1
ATOM 729 O O . PRO A 1 96 ? -1.692 -0.302 -16.600 1.00 68.12 96 PRO A O 1
ATOM 732 N N . ALA A 1 97 ? -0.332 0.673 -18.098 1.00 61.25 97 ALA A N 1
ATOM 733 C CA . ALA A 1 97 ? -0.958 2.004 -18.064 1.00 61.25 97 ALA A CA 1
ATOM 734 C C . ALA A 1 97 ? -2.476 2.020 -18.351 1.00 61.25 97 ALA A C 1
ATOM 736 O O . ALA A 1 97 ? -3.135 3.021 -18.097 1.00 61.25 97 ALA A O 1
ATOM 737 N N . ASN A 1 98 ? -3.022 0.926 -18.881 1.00 60.12 98 ASN A N 1
ATOM 738 C CA . ASN A 1 98 ? -4.433 0.725 -19.202 1.00 60.12 98 ASN A CA 1
ATOM 739 C C . ASN A 1 98 ? -5.144 -0.276 -18.267 1.00 60.12 98 ASN A C 1
ATOM 741 O O . ASN A 1 98 ? -6.254 -0.706 -18.575 1.00 60.12 98 ASN A O 1
ATOM 745 N N . HIS A 1 99 ? -4.523 -0.692 -17.159 1.00 58.47 99 HIS A N 1
ATOM 746 C CA . HIS A 1 99 ? -5.128 -1.644 -16.227 1.00 58.47 99 HIS A CA 1
ATOM 747 C C . HIS A 1 99 ? -6.015 -0.919 -15.211 1.00 58.47 99 HIS A C 1
ATOM 749 O O . HIS A 1 99 ? -5.569 -0.569 -14.119 1.00 58.47 99 HIS A O 1
ATOM 755 N N . GLU A 1 100 ? -7.280 -0.707 -15.571 1.00 53.09 100 GLU A N 1
ATOM 756 C CA . GLU A 1 100 ? -8.296 -0.095 -14.701 1.00 53.09 100 GLU A CA 1
ATOM 757 C C . GLU A 1 100 ? -9.043 -1.103 -13.818 1.00 53.09 100 GLU A C 1
ATOM 759 O O . GLU A 1 100 ? -9.800 -0.695 -12.941 1.00 53.09 100 GLU A O 1
ATOM 764 N N . GLU A 1 101 ? -8.792 -2.409 -13.944 1.00 54.31 101 GLU A N 1
ATOM 765 C CA . GLU A 1 101 ? -9.477 -3.388 -13.096 1.00 54.31 101 GLU A CA 1
ATOM 766 C C . GLU A 1 101 ? -8.936 -3.369 -11.657 1.00 54.31 101 GLU A C 1
ATOM 768 O O . GLU A 1 101 ? -7.754 -3.683 -11.456 1.00 54.31 101 GLU A O 1
ATOM 773 N N . PRO A 1 102 ? -9.766 -3.027 -10.652 1.00 50.00 102 PRO A N 1
ATOM 774 C CA . PRO A 1 102 ? -9.369 -3.159 -9.259 1.00 50.00 102 PRO A CA 1
ATOM 775 C C . PRO A 1 102 ? -8.993 -4.616 -8.981 1.00 50.00 102 PRO A C 1
ATOM 777 O O . PRO A 1 102 ? -9.553 -5.527 -9.5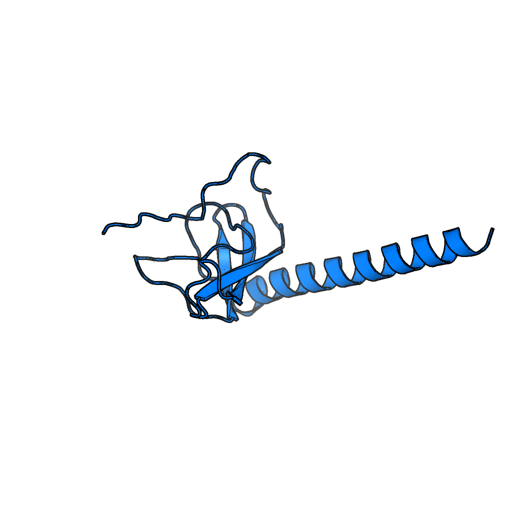93 1.00 50.00 102 PRO A O 1
ATOM 780 N N . ALA A 1 103 ? -8.071 -4.838 -8.041 1.00 49.00 103 ALA A N 1
ATOM 781 C CA . ALA A 1 103 ? -7.847 -6.129 -7.392 1.00 49.00 103 ALA A CA 1
ATOM 782 C C . ALA A 1 103 ? -9.197 -6.742 -6.953 1.00 49.00 103 ALA A C 1
ATOM 784 O O . ALA A 1 103 ? -9.728 -6.398 -5.903 1.00 49.00 103 ALA A O 1
ATOM 785 N N . TYR A 1 104 ? -9.781 -7.556 -7.839 1.00 42.69 104 TYR A N 1
ATOM 786 C CA . TYR A 1 104 ? -11.091 -8.207 -7.801 1.00 42.69 104 TYR A CA 1
ATOM 787 C C . TYR A 1 104 ? -12.235 -7.466 -7.089 1.00 42.69 104 TYR A C 1
ATOM 789 O O . TYR A 1 104 ? -12.455 -7.584 -5.884 1.00 42.69 104 TYR A O 1
ATOM 797 N N . VAL A 1 105 ? -13.093 -6.840 -7.899 1.00 34.91 105 VAL A N 1
ATOM 798 C CA . VAL A 1 105 ? -14.443 -6.433 -7.504 1.00 34.91 105 VAL A CA 1
ATOM 799 C C . VAL A 1 105 ? -15.455 -7.226 -8.332 1.00 34.91 105 VAL A C 1
ATOM 801 O O . VAL A 1 105 ? -15.716 -6.913 -9.490 1.00 34.91 105 VAL A O 1
ATOM 804 N N . ARG A 1 106 ? -16.056 -8.262 -7.737 1.00 31.23 106 ARG A N 1
ATOM 805 C CA . ARG A 1 106 ? -17.359 -8.773 -8.185 1.00 31.23 106 ARG A CA 1
ATOM 806 C C . ARG A 1 106 ? -18.406 -8.233 -7.217 1.00 31.23 106 ARG A C 1
ATOM 808 O O . ARG A 1 106 ? -18.622 -8.809 -6.156 1.00 31.23 106 ARG A O 1
ATOM 815 N N . TYR A 1 107 ? -19.049 -7.126 -7.585 1.00 28.81 107 TYR A N 1
ATOM 816 C CA . TYR A 1 107 ? -20.325 -6.753 -6.982 1.00 28.81 107 TYR A CA 1
ATOM 817 C C . TYR A 1 107 ? -21.346 -7.815 -7.394 1.00 28.81 107 TYR A C 1
ATOM 819 O O . TYR A 1 107 ? -21.794 -7.839 -8.540 1.00 28.81 107 TYR A O 1
ATOM 827 N N . VAL A 1 108 ? -21.682 -8.723 -6.482 1.00 30.33 108 VAL A N 1
ATOM 828 C CA . VAL A 1 108 ? -22.906 -9.513 -6.610 1.00 30.33 108 VAL A CA 1
ATOM 829 C C . VAL A 1 108 ? -23.949 -8.791 -5.770 1.00 30.33 108 VAL A C 1
ATOM 831 O O . VAL A 1 108 ? -23.754 -8.608 -4.570 1.00 30.33 108 VAL A O 1
ATOM 834 N N . LYS A 1 109 ? -24.977 -8.291 -6.453 1.00 35.12 109 LYS A N 1
ATOM 835 C CA . LYS A 1 109 ? -26.172 -7.702 -5.850 1.00 35.12 109 LYS A CA 1
ATOM 836 C C . LYS A 1 109 ? -26.952 -8.756 -5.071 1.00 35.12 109 LYS A C 1
ATOM 838 O O . LYS A 1 109 ? -26.950 -9.920 -5.534 1.00 35.12 109 LYS A O 1
#

Secondary structure (DSSP, 8-state):
--HHHHHHHHHHHHHHHHHHHHHHHHHHHHHH--EE-SS---TT-B-EETTEEPPTT-EEE-TTS-EEEEEEE-SSSSS--EEEEEEEE-SSPPPPTT----S------

Sequence (109 aa):
MIATNNLKRNEQIATQEYSRELAEIANQRYQNGCIRVEGYLQSGKPVIKDGKQLPANAIVCDNFGNTGVLIPADFDEDGRLNAVVGKIAYTGSAPPANHEEPAYVRYVK

Radius of gyration: 16.27 Å; chains: 1; bounding box: 43×48×29 Å